Protein AF-A0A2N2IHS1-F1 (afdb_monomer_lite)

Radius of gyration: 25.33 Å; chains: 1; bounding box: 50×20×89 Å

Structure (mmCIF, N/CA/C/O backbone):
data_AF-A0A2N2IHS1-F1
#
_entry.id   AF-A0A2N2IHS1-F1
#
loop_
_atom_site.group_PDB
_atom_site.id
_atom_site.type_symbol
_atom_site.label_atom_id
_atom_site.label_alt_id
_atom_site.label_comp_id
_atom_site.label_asym_id
_atom_site.label_entity_id
_atom_site.label_seq_id
_atom_site.pdbx_PDB_ins_code
_atom_site.Cartn_x
_atom_site.Cartn_y
_atom_site.Cartn_z
_atom_site.occupancy
_atom_site.B_iso_or_equiv
_atom_site.auth_seq_id
_atom_site.auth_comp_id
_atom_site.auth_asym_id
_atom_site.auth_atom_id
_atom_site.pdbx_PDB_model_num
ATOM 1 N N . MET A 1 1 ? -28.895 -3.761 59.316 1.00 50.84 1 MET A N 1
ATOM 2 C CA . MET A 1 1 ? -30.163 -4.427 58.953 1.00 50.84 1 MET A CA 1
ATOM 3 C C . MET A 1 1 ? -30.991 -3.393 58.191 1.00 50.84 1 MET A C 1
ATOM 5 O O . MET A 1 1 ? -31.594 -2.559 58.836 1.00 50.84 1 MET A O 1
ATOM 9 N N . PHE A 1 2 ? -30.952 -3.223 56.873 1.00 39.16 2 PHE A N 1
ATOM 10 C CA . PHE A 1 2 ? -30.479 -4.017 55.739 1.00 39.16 2 PHE A CA 1
ATOM 11 C C . PHE A 1 2 ? -29.741 -3.090 54.758 1.00 39.16 2 PHE A C 1
ATOM 13 O O . PHE A 1 2 ? -30.212 -1.989 54.488 1.00 39.16 2 PHE A O 1
ATOM 20 N N . ALA A 1 3 ? -28.609 -3.543 54.221 1.00 45.25 3 ALA A N 1
ATOM 21 C CA . ALA A 1 3 ? -28.060 -3.000 52.984 1.00 45.25 3 ALA A CA 1
ATOM 22 C C . ALA A 1 3 ? -28.837 -3.653 51.836 1.00 45.25 3 ALA A C 1
ATOM 24 O O . ALA A 1 3 ? -28.841 -4.880 51.720 1.00 45.25 3 ALA A O 1
ATOM 25 N N . VAL A 1 4 ? -29.551 -2.858 51.041 1.00 54.88 4 VAL A N 1
ATOM 26 C CA . VAL A 1 4 ? -30.237 -3.360 49.848 1.00 54.88 4 VAL A CA 1
ATOM 27 C C . VAL A 1 4 ? -29.218 -3.385 48.716 1.00 54.88 4 VAL A C 1
ATOM 29 O O . VAL A 1 4 ? -28.849 -2.356 48.159 1.00 54.88 4 VAL A O 1
ATOM 32 N N . PHE A 1 5 ? -28.737 -4.591 48.434 1.00 56.34 5 PHE A N 1
ATOM 33 C CA . PHE A 1 5 ? -27.964 -4.937 47.254 1.00 56.34 5 PHE A CA 1
ATOM 34 C C . PHE A 1 5 ? -28.874 -4.880 46.026 1.00 56.34 5 PHE A C 1
ATOM 36 O O . PHE A 1 5 ? -29.691 -5.773 45.840 1.00 56.34 5 PHE A O 1
ATOM 43 N N . PHE A 1 6 ? -28.711 -3.868 45.179 1.00 45.78 6 PHE A N 1
ATOM 44 C CA . PHE A 1 6 ? -29.025 -3.978 43.755 1.00 45.78 6 PHE A CA 1
ATOM 45 C C . PHE A 1 6 ? -27.948 -3.226 42.978 1.00 45.78 6 PHE A C 1
ATOM 47 O O . PHE A 1 6 ? -28.063 -2.044 42.670 1.00 45.78 6 PHE A O 1
ATOM 54 N N . THR A 1 7 ? -26.852 -3.928 42.703 1.00 46.22 7 THR A N 1
ATOM 55 C CA . THR A 1 7 ? -25.851 -3.529 41.718 1.00 46.22 7 THR A CA 1
ATOM 56 C C . THR A 1 7 ? -26.455 -3.723 40.326 1.00 46.22 7 THR A C 1
ATOM 58 O O . THR A 1 7 ? -26.261 -4.762 39.702 1.00 46.22 7 THR A O 1
ATOM 61 N N . PHE A 1 8 ? -27.229 -2.751 39.844 1.00 45.94 8 PHE A N 1
ATOM 62 C CA . PHE A 1 8 ? -27.366 -2.574 38.400 1.00 45.94 8 PHE A CA 1
ATOM 63 C C . PHE A 1 8 ? -26.041 -1.985 37.919 1.00 45.94 8 PHE A C 1
ATOM 65 O O . PHE A 1 8 ? -25.644 -0.904 38.354 1.00 45.94 8 PHE A O 1
ATOM 72 N N . GLN A 1 9 ? -25.310 -2.747 37.108 1.00 55.78 9 GLN A N 1
ATOM 73 C CA . GLN A 1 9 ? -24.061 -2.305 36.508 1.00 55.78 9 GLN A CA 1
ATOM 74 C C . GLN A 1 9 ? -24.250 -0.957 35.804 1.00 55.78 9 GLN A C 1
ATOM 76 O O . GLN A 1 9 ? -25.067 -0.833 34.897 1.00 55.78 9 GLN A O 1
ATOM 81 N N . GLY A 1 10 ? -23.431 0.008 36.224 1.00 49.59 10 GLY A N 1
ATOM 82 C CA . GLY A 1 10 ? -22.972 1.102 35.380 1.00 49.59 10 GLY A CA 1
ATOM 83 C C . GLY A 1 10 ? -23.961 2.233 35.172 1.00 49.59 10 GLY A C 1
ATOM 84 O O . GLY A 1 10 ? -24.436 2.396 34.062 1.00 49.59 10 GLY A O 1
ATOM 85 N N . CYS A 1 11 ? -24.189 3.047 36.207 1.00 54.50 11 CYS A N 1
ATOM 86 C CA . CYS A 1 11 ? -24.513 4.462 36.024 1.00 54.50 11 CYS A CA 1
ATOM 87 C C . CYS A 1 11 ? -24.124 5.280 37.284 1.00 54.50 11 CYS A C 1
ATOM 89 O O . CYS A 1 11 ? -24.981 5.597 38.111 1.00 54.50 11 CYS A O 1
ATOM 91 N N . ASN A 1 12 ? -22.827 5.561 37.492 1.00 57.47 12 ASN A N 1
ATOM 92 C CA . ASN A 1 12 ? -22.322 6.314 38.655 1.00 57.47 12 ASN A CA 1
ATOM 93 C C . ASN A 1 12 ? -22.260 7.825 38.366 1.00 57.47 12 ASN A C 1
ATOM 95 O O . ASN A 1 12 ? -21.443 8.300 37.587 1.00 57.47 12 ASN A O 1
ATOM 99 N N . TRP A 1 13 ? -23.110 8.592 39.039 1.00 54.97 13 TRP A N 1
ATOM 100 C CA . TRP A 1 13 ? -23.380 10.011 38.791 1.00 54.97 13 TRP A CA 1
ATOM 101 C C . TRP A 1 13 ? -22.384 10.999 39.427 1.00 54.97 13 TRP A C 1
ATOM 103 O O . TRP A 1 13 ? -22.840 11.996 39.981 1.00 54.97 13 TRP A O 1
ATOM 113 N N . LEU A 1 14 ? -21.057 10.780 39.396 1.00 52.84 14 LEU A N 1
ATOM 114 C CA . LEU A 1 14 ? -20.143 11.735 40.064 1.00 52.84 14 LEU A CA 1
ATOM 115 C C . LEU A 1 14 ? -18.783 12.075 39.443 1.00 52.84 14 LEU A C 1
ATOM 117 O O . LEU A 1 14 ? -18.135 12.955 39.994 1.00 52.84 14 LEU A O 1
ATOM 121 N N . LEU A 1 15 ? -18.358 11.528 38.309 1.00 51.81 15 LEU A N 1
ATOM 122 C CA . LEU A 1 15 ? -17.217 12.054 37.538 1.00 51.81 15 LEU A CA 1
ATOM 123 C C . LEU A 1 15 ? -17.519 11.817 36.051 1.00 51.81 15 LEU A C 1
ATOM 125 O O . LEU A 1 15 ? -18.266 10.892 35.749 1.00 51.81 15 LEU A O 1
ATOM 129 N N . GLY A 1 16 ? -17.052 12.698 35.164 1.00 50.50 16 GLY A N 1
ATOM 130 C CA . GLY A 1 16 ? -17.379 12.709 33.732 1.00 50.50 16 GLY A CA 1
ATOM 131 C C . GLY A 1 16 ? -17.398 11.319 33.095 1.00 50.50 16 GLY A C 1
ATOM 132 O O . GLY A 1 16 ? -16.499 10.516 33.310 1.00 50.50 16 GLY A O 1
ATOM 133 N N . TRP A 1 17 ? -18.468 11.043 32.359 1.00 49.28 17 TRP A N 1
ATOM 134 C CA . TRP A 1 17 ? -18.683 9.780 31.674 1.00 49.28 17 TRP A CA 1
ATOM 135 C C . TRP A 1 17 ? -18.038 9.945 30.317 1.00 49.28 17 TRP A C 1
ATOM 137 O O . TRP A 1 17 ? -18.643 10.492 29.395 1.00 49.28 17 TRP A O 1
ATOM 147 N N . GLU A 1 18 ? -16.768 9.588 30.251 1.00 53.75 18 GLU A N 1
ATOM 148 C CA . GLU A 1 18 ? -16.105 9.385 28.978 1.00 53.75 18 GLU A CA 1
ATOM 149 C C . GLU A 1 18 ? -16.744 8.130 28.376 1.00 53.75 18 GLU A C 1
ATOM 151 O O . GLU A 1 18 ? -17.024 7.153 29.063 1.00 53.75 18 GLU A O 1
ATOM 156 N N . ASP A 1 19 ? -17.140 8.212 27.119 1.00 56.88 19 ASP A N 1
ATOM 157 C CA . ASP A 1 19 ? -17.860 7.162 26.416 1.00 56.88 19 ASP A CA 1
ATOM 158 C C . ASP A 1 19 ? -16.887 6.028 26.054 1.00 56.88 19 ASP A C 1
ATOM 160 O O . ASP A 1 19 ? -16.446 5.914 24.921 1.00 56.88 19 ASP A O 1
ATOM 164 N N . GLU A 1 20 ? -16.507 5.179 27.012 1.00 58.78 20 GLU A N 1
ATOM 165 C CA . GLU A 1 20 ? -15.686 3.985 26.734 1.00 58.78 20 GLU A CA 1
ATOM 166 C C . GLU A 1 20 ? -16.525 2.813 26.199 1.00 58.78 20 GLU A C 1
ATOM 168 O O . GLU A 1 20 ? -16.243 1.643 26.483 1.00 58.78 20 GLU A O 1
ATOM 173 N N . ARG A 1 21 ? -17.585 3.092 25.430 1.00 66.38 21 ARG A N 1
ATOM 174 C CA . ARG A 1 21 ? -18.194 2.032 24.627 1.00 66.38 21 ARG A CA 1
ATOM 175 C C . ARG A 1 21 ? -17.214 1.712 23.501 1.00 66.38 21 ARG A C 1
ATOM 177 O O . ARG A 1 21 ? -16.836 2.629 22.782 1.00 66.38 21 ARG A O 1
ATOM 184 N N . PRO A 1 22 ? -16.791 0.447 23.337 1.00 68.94 22 PRO A N 1
ATOM 185 C CA . PRO A 1 22 ? -16.060 0.070 22.138 1.00 68.94 22 PRO A CA 1
ATOM 186 C C . PRO A 1 22 ? -16.913 0.451 20.925 1.00 68.94 22 PRO A C 1
ATOM 188 O O . PRO A 1 22 ? -18.092 0.078 20.899 1.00 68.94 22 PRO A O 1
ATOM 191 N N . GLY A 1 23 ? -16.331 1.198 19.983 1.00 78.06 23 GLY A N 1
ATOM 192 C CA . GLY A 1 23 ? -16.954 1.486 18.692 1.00 78.06 23 GLY A CA 1
ATOM 193 C C . GLY A 1 23 ? -17.493 0.215 18.033 1.00 78.06 23 GLY A C 1
ATOM 194 O O . GLY A 1 23 ? -16.978 -0.891 18.258 1.00 78.06 23 GLY A O 1
ATOM 195 N N . VAL A 1 24 ? -18.603 0.351 17.313 1.00 87.25 24 VAL A N 1
ATOM 196 C CA . VAL A 1 24 ? -19.286 -0.778 16.682 1.00 87.25 24 VAL A CA 1
ATOM 197 C C . VAL A 1 24 ? -18.894 -0.866 15.220 1.00 87.25 24 VAL A C 1
ATOM 199 O O . VAL A 1 24 ? -19.587 -0.306 14.383 1.00 87.25 24 VAL A O 1
ATOM 202 N N . CYS A 1 25 ? -17.919 -1.705 14.897 1.00 88.75 25 CYS A N 1
ATOM 203 C CA . CYS A 1 25 ? -17.551 -1.922 13.505 1.00 88.75 25 CYS A CA 1
ATOM 204 C C . CYS A 1 25 ? -17.970 -3.316 12.988 1.00 88.75 25 CYS A C 1
ATOM 206 O O . CYS A 1 25 ? -17.958 -4.306 13.735 1.00 88.75 25 CYS A O 1
ATOM 208 N N . PRO A 1 26 ? -18.361 -3.425 11.701 1.00 90.50 26 PRO A N 1
ATOM 209 C CA . PRO A 1 26 ? -18.495 -2.332 10.731 1.00 90.50 26 PRO A CA 1
ATOM 210 C C . PRO A 1 26 ? -19.881 -1.654 10.797 1.00 90.50 26 PRO A C 1
ATOM 212 O O . PRO A 1 26 ? -20.910 -2.323 10.645 1.00 90.50 26 PRO A O 1
ATOM 215 N N . ASN A 1 27 ? -19.928 -0.331 10.961 1.00 90.38 27 ASN A N 1
ATOM 216 C CA . ASN A 1 27 ? -21.137 0.500 10.894 1.00 90.38 27 ASN A CA 1
ATOM 217 C C . ASN A 1 27 ? -21.025 1.702 9.929 1.00 90.38 27 ASN A C 1
ATOM 219 O O . ASN A 1 27 ? -22.028 2.378 9.679 1.00 90.38 27 ASN A O 1
ATOM 223 N N . GLY A 1 28 ? -19.851 1.931 9.338 1.00 89.50 28 GLY A N 1
ATOM 224 C CA . GLY A 1 28 ? -19.555 3.014 8.401 1.00 89.50 28 GLY A CA 1
ATOM 225 C C . GLY A 1 28 ? -19.163 4.348 9.043 1.00 89.50 28 GLY A C 1
ATOM 226 O O . GLY A 1 28 ? -19.127 5.355 8.333 1.00 89.50 28 GLY A O 1
ATOM 227 N N . VAL A 1 29 ? -18.904 4.389 10.349 1.00 89.69 29 VAL A N 1
ATOM 228 C CA . VAL A 1 29 ? -18.487 5.577 11.103 1.00 89.69 29 VAL A CA 1
ATOM 229 C C . VAL A 1 29 ? -17.312 5.197 11.989 1.00 89.69 29 VAL A C 1
ATOM 231 O O . VAL A 1 29 ? -17.453 4.326 12.831 1.00 89.69 29 VAL A O 1
ATOM 234 N N . LEU A 1 30 ? -16.182 5.894 11.854 1.00 90.62 30 LEU A N 1
ATOM 235 C CA . LEU A 1 30 ? -15.044 5.657 12.732 1.00 90.62 30 LEU A CA 1
ATOM 236 C C . LEU A 1 30 ? -15.309 6.199 14.143 1.00 90.62 30 LEU A C 1
ATOM 238 O O . LEU A 1 30 ? -15.353 7.415 14.365 1.00 90.62 30 LEU A O 1
ATOM 242 N N . GLU A 1 31 ? -15.447 5.294 15.105 1.00 90.44 31 GLU A N 1
ATOM 243 C CA . GLU A 1 31 ? -15.716 5.603 16.509 1.00 90.44 31 GLU A CA 1
ATOM 244 C C . GLU A 1 31 ? -14.456 5.482 17.396 1.00 90.44 31 GLU A C 1
ATOM 246 O O . GLU A 1 31 ? -13.464 4.835 17.036 1.00 90.44 31 GLU A O 1
ATOM 251 N N . PRO A 1 32 ? -14.443 6.100 18.595 1.00 86.19 32 PRO A N 1
ATOM 252 C CA . PRO A 1 32 ? -13.359 5.911 19.553 1.00 86.19 32 PRO A CA 1
ATOM 253 C C . PRO A 1 32 ? -13.119 4.426 19.871 1.00 86.19 32 PRO A C 1
ATOM 255 O O . PRO A 1 32 ? -14.018 3.697 20.284 1.00 86.19 32 PRO A O 1
ATOM 258 N N . GLY A 1 33 ? -11.872 3.982 19.708 1.00 84.94 33 GLY A N 1
ATOM 259 C CA . GLY A 1 33 ? -11.472 2.588 19.925 1.00 84.94 33 GLY A CA 1
ATOM 260 C C . GLY A 1 33 ? -11.407 1.739 18.653 1.00 84.94 33 GLY A C 1
ATOM 261 O O . GLY A 1 33 ? -10.859 0.639 18.705 1.00 84.94 33 GLY A O 1
ATOM 262 N N . GLU A 1 34 ? -11.875 2.248 17.516 1.00 91.12 34 GLU A N 1
ATOM 263 C CA . GLU A 1 34 ? -11.712 1.601 16.214 1.00 91.12 34 GLU A CA 1
ATOM 264 C C . GLU A 1 34 ? -10.427 2.042 15.513 1.00 91.12 34 GLU A C 1
ATOM 266 O O . GLU A 1 34 ? -9.913 3.145 15.711 1.00 91.12 34 GLU A O 1
ATOM 271 N N . THR A 1 35 ? -9.882 1.151 14.682 1.00 91.50 35 THR A N 1
ATOM 272 C CA . THR A 1 35 ? -8.700 1.456 13.858 1.00 91.50 35 THR A CA 1
ATOM 273 C C . THR A 1 35 ? -9.108 1.994 12.486 1.00 91.50 35 THR A C 1
ATOM 275 O O . THR A 1 35 ? -8.417 2.850 11.936 1.00 91.50 35 THR A O 1
ATOM 278 N N . CYS A 1 36 ? -10.209 1.475 11.946 1.00 94.50 36 CYS A N 1
ATOM 279 C CA . CYS A 1 36 ? -10.871 1.871 10.711 1.00 94.50 36 CYS A CA 1
ATOM 280 C C . CYS A 1 36 ? -12.324 1.359 10.754 1.00 94.50 36 CYS A C 1
ATOM 282 O O . CYS A 1 36 ? -12.603 0.405 11.485 1.00 94.50 36 CYS A O 1
ATOM 284 N N . ASP A 1 37 ? -13.212 1.928 9.938 1.00 93.88 37 ASP A N 1
ATOM 285 C CA . ASP A 1 37 ? -14.545 1.381 9.668 1.00 93.88 37 ASP A CA 1
ATOM 286 C C . ASP A 1 37 ? -14.938 1.600 8.198 1.00 93.88 37 ASP A C 1
ATOM 288 O O . ASP A 1 37 ? -15.107 2.725 7.720 1.00 93.88 37 ASP A O 1
ATOM 292 N N . GLY A 1 38 ? -15.086 0.499 7.455 1.00 90.75 38 GLY A N 1
ATOM 293 C CA . GLY A 1 38 ? -15.505 0.532 6.058 1.00 90.75 38 GLY A CA 1
ATOM 294 C C . GLY A 1 38 ? -14.527 1.322 5.184 1.00 90.75 38 GLY A C 1
ATOM 295 O O . GLY A 1 38 ? -13.419 0.865 4.911 1.00 90.75 38 GLY A O 1
ATOM 296 N N . THR A 1 39 ? -14.951 2.496 4.709 1.00 90.19 39 THR A N 1
ATOM 297 C CA . THR A 1 39 ? -14.101 3.415 3.928 1.00 90.19 39 THR A CA 1
ATOM 298 C C . THR A 1 39 ? -13.426 4.488 4.778 1.00 90.19 39 THR A C 1
ATOM 300 O O . THR A 1 39 ? -12.580 5.218 4.266 1.00 90.19 39 THR A O 1
ATOM 303 N N . ASP A 1 40 ? -13.812 4.630 6.046 1.00 93.00 40 ASP A N 1
ATOM 304 C CA . ASP A 1 40 ? -13.154 5.540 6.973 1.00 93.00 40 ASP A CA 1
ATOM 305 C C . ASP A 1 40 ? -11.921 4.854 7.572 1.00 93.00 40 ASP A C 1
ATOM 307 O O . ASP A 1 40 ? -12.000 4.033 8.483 1.00 93.00 40 ASP A O 1
ATOM 311 N N . LEU A 1 41 ? -10.753 5.170 7.017 1.00 93.94 41 LEU A N 1
ATOM 312 C CA . LEU A 1 41 ? -9.466 4.613 7.446 1.00 93.94 41 LEU A CA 1
ATOM 313 C C . LEU A 1 41 ? -8.809 5.445 8.560 1.00 93.94 41 LEU A C 1
ATOM 315 O O . LEU A 1 41 ? -7.626 5.265 8.854 1.00 93.94 41 LEU A O 1
ATOM 319 N N . GLY A 1 42 ? -9.526 6.421 9.130 1.00 91.69 42 GLY A N 1
ATOM 320 C CA . GLY A 1 42 ? -8.964 7.357 10.105 1.00 91.69 42 GLY A CA 1
ATOM 321 C C . GLY A 1 42 ? -7.881 8.255 9.517 1.00 91.69 42 GLY A C 1
ATOM 322 O O . GLY A 1 42 ? -6.953 8.652 10.219 1.00 91.69 42 GLY A O 1
ATOM 323 N N . GLY A 1 43 ? -7.973 8.530 8.213 1.00 91.00 43 GLY A N 1
ATOM 324 C CA . GLY A 1 43 ? -6.993 9.314 7.464 1.00 91.00 43 GLY A CA 1
ATOM 325 C C . GLY A 1 43 ? -5.667 8.601 7.199 1.00 91.00 43 GLY A C 1
ATOM 326 O O . GLY A 1 43 ? -4.764 9.244 6.678 1.00 91.00 43 GLY A O 1
ATOM 327 N N . ARG A 1 44 ? -5.547 7.312 7.542 1.00 94.19 44 ARG A N 1
ATOM 328 C CA . ARG A 1 44 ? -4.345 6.524 7.265 1.00 94.19 44 ARG A CA 1
ATOM 329 C C . ARG A 1 44 ? -4.297 6.090 5.812 1.00 94.19 44 ARG A C 1
ATOM 331 O O . ARG A 1 44 ? -5.328 5.756 5.225 1.00 94.19 44 ARG A O 1
ATOM 338 N N . THR A 1 45 ? -3.092 6.018 5.276 1.00 92.88 45 THR A N 1
ATOM 339 C CA . THR A 1 45 ? -2.821 5.472 3.947 1.00 92.88 45 THR A CA 1
ATOM 340 C C . THR A 1 45 ? -1.754 4.377 4.007 1.00 92.88 45 THR A C 1
ATOM 342 O O . THR A 1 45 ? -1.186 4.095 5.064 1.00 92.88 45 THR A O 1
ATOM 345 N N . CYS A 1 46 ? -1.498 3.713 2.879 1.00 93.69 46 CYS A N 1
ATOM 346 C CA . CYS A 1 46 ? -0.406 2.744 2.779 1.00 93.69 46 CYS A CA 1
ATOM 347 C C . CYS A 1 46 ? 0.946 3.414 3.095 1.00 93.69 46 CYS A C 1
ATOM 349 O O . CYS A 1 46 ? 1.779 2.843 3.799 1.00 93.69 46 CYS A O 1
ATOM 351 N N . GLU A 1 47 ? 1.127 4.664 2.668 1.00 90.12 47 GLU A N 1
ATOM 352 C CA . GLU A 1 47 ? 2.327 5.464 2.915 1.00 90.12 47 GLU A CA 1
ATOM 353 C C . GLU A 1 47 ? 2.575 5.713 4.411 1.00 90.12 47 GLU A C 1
ATOM 355 O O . GLU A 1 47 ? 3.716 5.629 4.870 1.00 90.12 47 GLU A O 1
ATOM 360 N N . ASP A 1 48 ? 1.519 5.911 5.209 1.00 92.44 48 ASP A N 1
ATOM 361 C CA . ASP A 1 48 ? 1.639 6.023 6.673 1.00 92.44 48 ASP A CA 1
ATOM 362 C C . ASP A 1 48 ? 2.122 4.722 7.336 1.00 92.44 48 ASP A C 1
ATOM 364 O O . ASP A 1 48 ? 2.661 4.735 8.446 1.00 92.44 48 ASP A O 1
ATOM 368 N N . LEU A 1 49 ? 1.935 3.586 6.662 1.00 91.06 49 LEU A N 1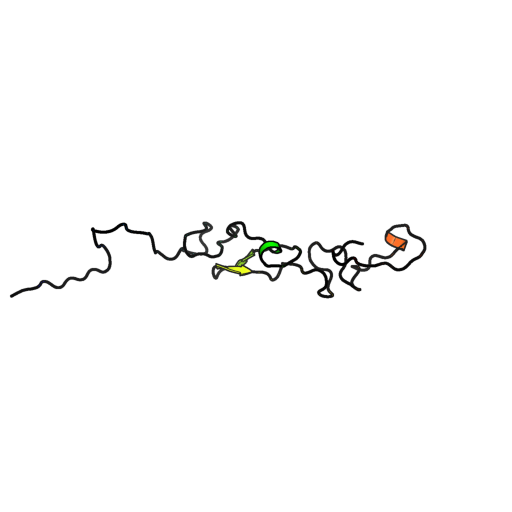
ATOM 369 C CA . LEU A 1 49 ? 2.332 2.253 7.113 1.00 91.06 49 LEU A CA 1
ATOM 370 C C . LEU A 1 49 ? 3.676 1.801 6.523 1.00 91.06 49 LEU A C 1
ATOM 372 O O . LEU A 1 49 ? 4.020 0.627 6.630 1.00 91.06 49 LEU A O 1
ATOM 376 N N . SER A 1 50 ? 4.472 2.733 5.985 1.00 88.88 50 SER A N 1
ATOM 377 C CA . SER A 1 50 ? 5.788 2.481 5.367 1.00 88.88 50 SER A CA 1
ATOM 378 C C . SER A 1 50 ? 5.752 1.724 4.035 1.00 88.88 50 SER A C 1
ATOM 380 O O . SER A 1 50 ? 6.762 1.146 3.638 1.00 88.88 50 SER A O 1
ATOM 382 N N . TYR A 1 51 ? 4.618 1.744 3.338 1.00 89.62 51 TYR A N 1
ATOM 383 C CA . TYR A 1 51 ? 4.532 1.324 1.939 1.00 89.62 51 TYR A CA 1
ATOM 384 C C . TYR A 1 51 ? 4.785 2.521 1.015 1.00 89.62 51 TYR A C 1
ATOM 386 O O . TYR A 1 51 ? 4.758 3.672 1.452 1.00 89.62 51 TYR A O 1
ATOM 394 N N . THR A 1 52 ? 5.044 2.277 -0.265 1.00 87.12 52 THR A N 1
ATOM 395 C CA . THR A 1 52 ? 5.261 3.351 -1.252 1.00 87.12 52 THR A CA 1
ATOM 396 C C . THR A 1 52 ? 3.985 3.771 -1.966 1.00 87.12 52 THR A C 1
ATOM 398 O O . THR A 1 52 ? 3.946 4.861 -2.532 1.00 87.12 52 THR A O 1
ATOM 401 N N . GLY A 1 53 ? 2.938 2.947 -1.920 1.00 86.69 53 GLY A N 1
ATOM 402 C CA . GLY A 1 53 ? 1.639 3.283 -2.487 1.00 86.69 53 GLY A CA 1
ATOM 403 C C . GLY A 1 53 ? 0.607 2.173 -2.312 1.00 86.69 53 GLY A C 1
ATOM 404 O O . GLY A 1 53 ? 0.698 1.347 -1.404 1.00 86.69 53 GLY A O 1
ATOM 405 N N . GLY A 1 54 ? -0.394 2.171 -3.191 1.00 87.81 54 GLY A N 1
ATOM 406 C CA . GLY A 1 54 ? -1.475 1.187 -3.207 1.00 87.81 54 GLY A CA 1
ATOM 407 C C . GLY A 1 54 ? -2.766 1.676 -2.550 1.00 87.81 54 GLY A C 1
ATOM 408 O O . GLY A 1 54 ? -2.986 2.875 -2.381 1.00 87.81 54 GLY A O 1
ATOM 409 N N . THR A 1 55 ? -3.665 0.741 -2.244 1.00 90.31 55 THR A N 1
ATOM 410 C CA . THR A 1 55 ? -4.981 1.039 -1.659 1.00 90.31 55 THR A CA 1
ATOM 411 C C . THR A 1 55 ? -5.114 0.382 -0.294 1.00 90.31 55 THR A C 1
ATOM 413 O O . THR A 1 55 ? -5.241 -0.832 -0.187 1.00 90.31 55 THR A O 1
ATOM 416 N N . LEU A 1 56 ? -5.147 1.191 0.763 1.00 93.56 56 LEU A N 1
ATOM 417 C CA . LEU A 1 56 ? -5.446 0.706 2.107 1.00 93.56 56 LEU A CA 1
ATOM 418 C C . LEU A 1 56 ? -6.955 0.460 2.224 1.00 93.56 56 LEU A C 1
ATOM 420 O O . LEU A 1 56 ? -7.755 1.286 1.782 1.00 93.56 56 LEU A O 1
ATOM 424 N N . THR A 1 57 ? -7.364 -0.658 2.821 1.00 94.00 57 THR A N 1
ATOM 425 C CA . THR A 1 57 ? -8.787 -0.934 3.081 1.00 94.00 57 THR A CA 1
ATOM 426 C C . THR A 1 57 ? -9.019 -1.331 4.535 1.00 94.00 57 THR A C 1
ATOM 428 O O . THR A 1 57 ? -8.072 -1.603 5.272 1.00 94.00 57 THR A O 1
ATOM 431 N N . CYS A 1 58 ? -10.278 -1.317 4.976 1.00 95.38 58 CYS A N 1
ATOM 432 C CA . CYS A 1 58 ? -10.654 -1.790 6.302 1.00 95.38 58 CYS A CA 1
ATOM 433 C C . CYS A 1 58 ? -11.314 -3.163 6.213 1.00 95.38 58 CYS A C 1
ATOM 435 O O . CYS A 1 58 ? -12.282 -3.356 5.471 1.00 95.38 58 CYS A O 1
ATOM 437 N N . ARG A 1 59 ? -10.814 -4.119 6.993 1.00 93.56 59 ARG A N 1
ATOM 438 C CA . ARG A 1 59 ? -11.415 -5.448 7.113 1.00 93.56 59 ARG A CA 1
ATOM 439 C C . ARG A 1 59 ? -12.680 -5.405 7.963 1.00 93.56 59 ARG A C 1
ATOM 441 O O . ARG A 1 59 ? -12.914 -4.490 8.745 1.00 93.56 59 ARG A O 1
ATOM 448 N N . THR A 1 60 ? -13.477 -6.467 7.875 1.00 90.44 60 THR A N 1
ATOM 449 C CA . THR A 1 60 ? -14.688 -6.633 8.698 1.00 90.44 60 THR A CA 1
ATOM 450 C C . THR A 1 60 ? -14.402 -6.810 10.191 1.00 90.44 60 THR A C 1
ATOM 452 O O . THR A 1 60 ? -15.332 -6.764 10.986 1.00 90.44 60 THR A O 1
ATOM 455 N N . ASP A 1 61 ? -13.149 -7.075 10.570 1.00 89.81 61 ASP A N 1
ATOM 456 C CA . ASP A 1 61 ? -12.678 -7.122 11.959 1.00 89.81 61 ASP A CA 1
ATOM 457 C C . ASP A 1 61 ? -12.041 -5.796 12.412 1.00 89.81 61 ASP A C 1
ATOM 459 O O . ASP A 1 61 ? -11.385 -5.755 13.454 1.00 89.81 61 ASP A O 1
ATOM 463 N N . CYS A 1 62 ? -12.252 -4.714 11.650 1.00 91.88 62 CYS A N 1
ATOM 464 C CA . CYS A 1 62 ? -11.829 -3.352 11.992 1.00 91.88 62 CYS A CA 1
ATOM 465 C C . CYS A 1 62 ? -10.308 -3.200 12.059 1.00 91.88 62 CYS A C 1
ATOM 467 O O . CYS A 1 62 ? -9.788 -2.306 12.731 1.00 91.88 62 CYS A O 1
ATOM 469 N N . THR A 1 63 ? -9.589 -4.097 11.382 1.00 93.44 63 THR A N 1
ATOM 470 C CA . THR A 1 63 ? -8.151 -4.004 11.163 1.00 93.44 63 THR A CA 1
ATOM 471 C C . THR A 1 63 ? -7.864 -3.442 9.776 1.00 93.44 63 THR A C 1
ATOM 473 O O . THR A 1 63 ? -8.638 -3.621 8.833 1.00 93.44 63 THR A O 1
ATOM 476 N N . LEU A 1 64 ? -6.740 -2.738 9.655 1.00 95.06 64 LEU A N 1
ATOM 477 C CA . LEU A 1 64 ? -6.273 -2.241 8.367 1.00 95.06 64 LEU A CA 1
ATOM 478 C C . LEU A 1 64 ? -5.782 -3.410 7.511 1.00 95.06 64 LEU A C 1
ATOM 480 O O . LEU A 1 64 ? -4.986 -4.229 7.972 1.00 95.06 64 LEU A O 1
ATOM 484 N N . ASP A 1 65 ? -6.240 -3.463 6.265 1.00 94.38 65 ASP A N 1
ATOM 485 C CA . ASP A 1 65 ? -5.786 -4.419 5.267 1.00 94.38 65 ASP A CA 1
ATOM 486 C C . ASP A 1 65 ? -4.742 -3.790 4.352 1.00 94.38 65 ASP A C 1
ATOM 488 O O . ASP A 1 65 ? -5.062 -2.932 3.527 1.00 94.38 65 ASP A O 1
ATOM 492 N N . THR A 1 66 ? -3.500 -4.247 4.477 1.00 92.88 66 THR A N 1
ATOM 493 C CA . THR A 1 66 ? -2.386 -3.791 3.643 1.00 92.88 66 THR A CA 1
ATOM 494 C C . THR A 1 66 ? -2.125 -4.697 2.444 1.00 92.88 66 THR A C 1
ATOM 496 O O . THR A 1 66 ? -1.122 -4.513 1.767 1.00 92.88 66 THR A O 1
ATOM 499 N N . ALA A 1 67 ? -2.999 -5.671 2.162 1.00 89.69 67 ALA A N 1
ATOM 500 C CA . ALA A 1 67 ? -2.796 -6.614 1.060 1.00 89.69 67 ALA A CA 1
ATOM 501 C C . ALA A 1 67 ? -2.738 -5.948 -0.326 1.00 89.69 67 ALA A C 1
ATOM 503 O O . ALA A 1 67 ? -2.117 -6.495 -1.225 1.00 89.69 67 ALA A O 1
ATOM 504 N N . GLU A 1 68 ? -3.367 -4.782 -0.485 1.00 89.19 68 GLU A N 1
ATOM 505 C CA . GLU A 1 68 ? -3.357 -3.997 -1.727 1.00 89.19 68 GLU A CA 1
ATOM 506 C C . GLU A 1 68 ? -2.427 -2.767 -1.627 1.00 89.19 68 GLU A C 1
ATOM 508 O O . GLU A 1 68 ? -2.476 -1.871 -2.476 1.00 89.19 68 GLU A O 1
ATOM 513 N N . CYS A 1 69 ? -1.608 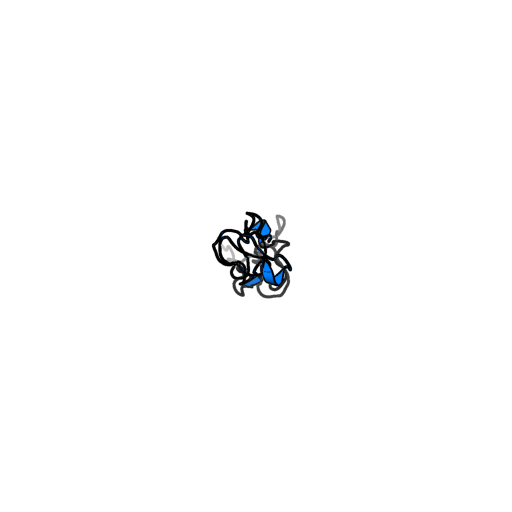-2.685 -0.571 1.00 91.75 69 CYS A N 1
ATOM 514 C CA . CYS A 1 69 ? -0.510 -1.727 -0.490 1.00 91.75 69 CYS A CA 1
ATOM 515 C C . CYS A 1 69 ? 0.682 -2.251 -1.292 1.00 91.75 69 CYS A C 1
ATOM 517 O O . CYS A 1 69 ? 0.968 -3.440 -1.242 1.00 91.75 69 CYS A O 1
ATOM 519 N N . THR A 1 70 ? 1.382 -1.360 -1.989 1.00 88.75 70 THR A N 1
ATOM 520 C CA . THR A 1 70 ? 2.531 -1.705 -2.837 1.00 88.75 70 THR A CA 1
ATOM 521 C C . THR A 1 70 ? 3.828 -1.253 -2.189 1.00 88.75 70 THR A C 1
ATOM 523 O O . THR A 1 70 ? 3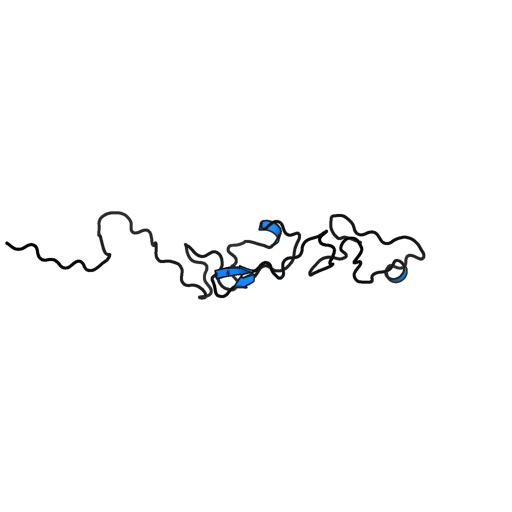.864 -0.213 -1.512 1.00 88.75 70 THR A O 1
ATOM 526 N N . LEU A 1 71 ? 4.894 -2.023 -2.383 1.00 89.88 71 LEU A N 1
ATOM 527 C CA . LEU A 1 71 ? 6.215 -1.699 -1.869 1.00 89.88 71 LEU A CA 1
ATOM 528 C C . LEU A 1 71 ? 7.265 -1.755 -2.975 1.00 89.88 71 LEU A C 1
ATOM 530 O O . LEU A 1 71 ? 7.659 -2.825 -3.412 1.00 89.88 71 LEU A O 1
ATOM 534 N N . CYS A 1 72 ? 7.834 -0.595 -3.277 1.00 89.69 72 CYS A N 1
ATOM 535 C CA . CYS A 1 72 ? 8.913 -0.478 -4.232 1.00 89.69 72 CYS A CA 1
ATOM 536 C C . CYS A 1 72 ? 10.189 -1.144 -3.707 1.00 89.69 72 CYS A C 1
ATOM 538 O O . CYS A 1 72 ? 10.674 -0.829 -2.612 1.00 89.69 72 CYS A O 1
ATOM 540 N N . GLY A 1 73 ? 10.774 -2.001 -4.533 1.00 88.25 73 GLY A N 1
ATOM 541 C CA . GLY A 1 73 ? 11.963 -2.786 -4.243 1.00 88.25 73 GLY A CA 1
ATOM 542 C C . GLY A 1 73 ? 11.667 -4.163 -3.649 1.00 88.25 73 GLY A C 1
ATOM 543 O O . GLY A 1 73 ? 12.576 -4.757 -3.058 1.00 88.25 73 GLY A O 1
ATOM 544 N N . ASP A 1 74 ? 10.440 -4.673 -3.761 1.00 89.25 74 ASP A N 1
ATOM 545 C CA . ASP A 1 74 ? 10.079 -6.022 -3.309 1.00 89.25 74 ASP A CA 1
ATOM 546 C C . ASP A 1 74 ? 10.253 -7.099 -4.404 1.00 89.25 74 ASP A C 1
ATOM 548 O O . ASP A 1 74 ? 10.192 -8.304 -4.131 1.00 89.25 74 ASP A O 1
ATOM 552 N N . GLY A 1 75 ? 10.588 -6.664 -5.621 1.00 89.75 75 GLY A N 1
ATOM 553 C CA . GLY A 1 75 ? 10.818 -7.490 -6.799 1.00 89.75 75 GLY A CA 1
ATOM 554 C C . GLY A 1 75 ? 9.564 -7.791 -7.619 1.00 89.75 75 GLY A C 1
ATOM 555 O O . GLY A 1 75 ? 9.656 -8.602 -8.546 1.00 89.75 75 GLY A O 1
ATOM 556 N N . VAL A 1 76 ? 8.417 -7.187 -7.301 1.00 90.19 76 VAL A N 1
ATOM 557 C CA . VAL A 1 76 ? 7.151 -7.358 -8.016 1.00 90.19 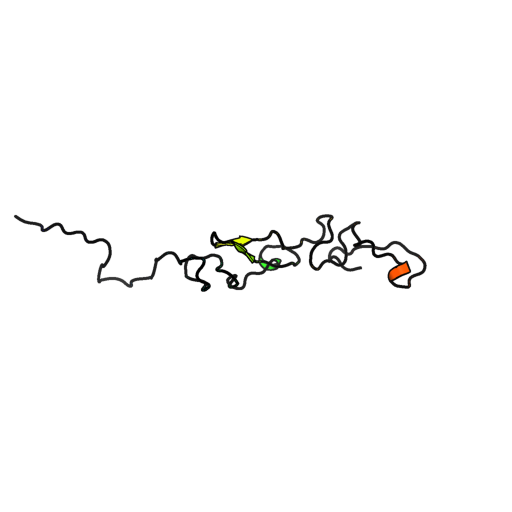76 VAL A CA 1
ATOM 558 C C . VAL A 1 76 ? 6.565 -5.989 -8.332 1.00 90.19 76 VAL A C 1
ATOM 560 O O . VAL A 1 76 ? 6.229 -5.227 -7.445 1.00 90.19 76 VAL A O 1
ATOM 563 N N . ALA A 1 77 ? 6.359 -5.675 -9.611 1.00 89.62 77 ALA A N 1
ATOM 564 C CA . ALA A 1 77 ? 5.734 -4.406 -9.965 1.00 89.62 77 ALA A CA 1
ATOM 565 C C . ALA A 1 77 ? 4.214 -4.489 -9.747 1.00 89.62 77 ALA A C 1
ATOM 567 O O . ALA A 1 77 ? 3.463 -4.918 -10.638 1.00 89.62 77 ALA A O 1
ATOM 568 N N . GLU A 1 78 ? 3.718 -4.020 -8.604 1.00 87.06 78 GLU A N 1
ATOM 569 C CA . GLU A 1 78 ? 2.317 -4.108 -8.175 1.00 87.06 78 GLU A CA 1
ATOM 570 C C . GLU A 1 78 ? 1.648 -2.730 -8.008 1.00 87.06 78 GLU A C 1
ATOM 572 O O . GLU A 1 78 ? 2.265 -1.676 -8.147 1.00 87.06 78 GLU A O 1
ATOM 577 N N . GLY A 1 79 ? 0.309 -2.717 -7.945 1.00 83.44 79 GLY A N 1
ATOM 578 C CA . GLY A 1 79 ? -0.530 -1.505 -7.971 1.00 83.44 79 GLY A CA 1
ATOM 579 C C . GLY A 1 79 ? -0.007 -0.363 -8.865 1.00 83.44 79 GLY A C 1
ATOM 580 O O . GLY A 1 79 ? 0.003 -0.488 -10.095 1.00 83.44 79 GLY A O 1
ATOM 581 N N . GLY A 1 80 ? 0.409 0.751 -8.250 1.00 80.50 80 GLY A N 1
ATOM 582 C CA . GLY A 1 80 ? 0.818 1.991 -8.925 1.00 80.50 80 GLY A CA 1
ATOM 583 C C . GLY A 1 80 ? 2.245 2.040 -9.489 1.00 80.50 80 GLY A C 1
ATOM 584 O O . GLY A 1 80 ? 2.592 3.040 -10.113 1.00 80.50 80 GLY A O 1
ATOM 585 N N . GLU A 1 81 ? 3.066 1.008 -9.305 1.00 88.62 81 GLU A N 1
ATOM 586 C CA . GLU A 1 81 ? 4.485 1.023 -9.695 1.00 88.62 81 GLU A CA 1
ATOM 587 C C . GLU A 1 81 ? 4.681 0.907 -11.211 1.00 88.62 81 GLU A C 1
ATOM 589 O O . GLU A 1 81 ? 4.020 0.113 -11.882 1.00 88.62 81 GLU A O 1
ATOM 594 N N . ALA A 1 82 ? 5.596 1.677 -11.803 1.00 88.19 82 ALA A N 1
ATOM 595 C CA . ALA A 1 82 ? 5.910 1.504 -13.226 1.00 88.19 82 ALA A CA 1
ATOM 596 C C . ALA A 1 82 ? 6.762 0.244 -13.464 1.00 88.19 82 ALA A C 1
ATOM 598 O O . ALA A 1 82 ? 6.665 -0.387 -14.520 1.00 88.19 82 ALA A O 1
ATOM 599 N N . CYS A 1 83 ? 7.583 -0.106 -12.477 1.00 91.50 83 CYS A N 1
ATOM 600 C CA . CYS A 1 83 ? 8.510 -1.227 -12.455 1.00 91.50 83 CYS A CA 1
ATOM 601 C C . CYS A 1 83 ? 8.906 -1.555 -11.007 1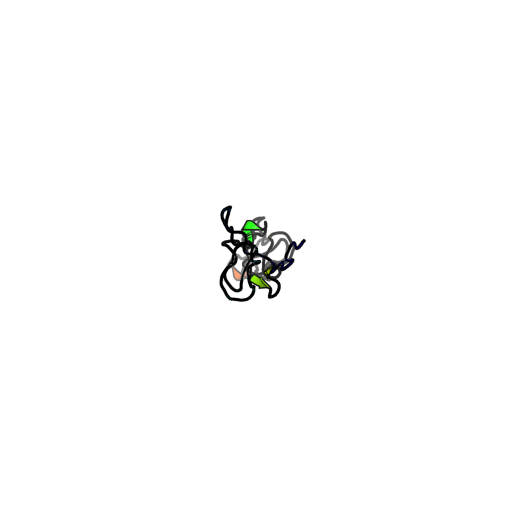.00 91.50 83 CYS A C 1
ATOM 603 O O . CYS A 1 83 ? 8.692 -0.722 -10.136 1.00 91.50 83 CYS A O 1
ATOM 605 N N . ASP A 1 84 ? 9.552 -2.700 -10.784 1.00 91.50 84 ASP A N 1
ATOM 606 C CA . ASP A 1 84 ? 10.236 -3.047 -9.537 1.00 91.50 84 ASP A CA 1
ATOM 607 C C . ASP A 1 84 ? 11.492 -3.886 -9.828 1.00 91.50 84 ASP A C 1
ATOM 609 O O . ASP A 1 84 ? 11.404 -5.031 -10.275 1.00 91.50 84 ASP A O 1
ATOM 613 N N . ILE A 1 85 ? 12.677 -3.308 -9.601 1.00 89.06 85 ILE A N 1
ATOM 614 C CA . ILE A 1 85 ? 13.992 -3.926 -9.849 1.00 89.06 85 ILE A CA 1
ATOM 615 C C . ILE A 1 85 ? 14.108 -4.477 -11.289 1.00 89.06 85 ILE A C 1
ATOM 617 O O . ILE A 1 85 ? 14.497 -3.743 -12.200 1.00 89.06 85 ILE A O 1
ATOM 621 N N . GLU A 1 86 ? 13.807 -5.764 -11.500 1.00 89.50 86 GLU A N 1
ATOM 622 C CA . GLU A 1 86 ? 13.845 -6.442 -12.804 1.00 89.50 86 GLU A CA 1
ATOM 623 C C . GLU A 1 86 ? 12.452 -6.606 -13.434 1.00 89.50 86 GLU A C 1
ATOM 625 O O . GLU A 1 86 ? 12.348 -6.823 -14.645 1.00 89.50 86 GLU A O 1
ATOM 630 N N . ASP A 1 87 ? 11.378 -6.483 -12.652 1.00 91.81 87 ASP A N 1
ATOM 631 C CA . ASP A 1 87 ? 10.010 -6.497 -13.154 1.00 91.81 87 ASP A CA 1
ATOM 632 C C . ASP A 1 87 ? 9.659 -5.134 -13.754 1.00 91.81 87 ASP A C 1
ATOM 634 O O . ASP A 1 87 ? 9.192 -4.220 -13.087 1.00 91.81 87 ASP A O 1
ATOM 638 N N . THR A 1 88 ? 9.876 -4.972 -15.055 1.00 90.94 88 THR A N 1
ATOM 639 C CA . THR A 1 88 ? 9.531 -3.729 -15.762 1.00 90.94 88 THR A CA 1
ATOM 640 C C . THR A 1 88 ? 8.100 -3.723 -16.292 1.00 90.94 88 THR A C 1
ATOM 642 O O . THR A 1 88 ? 7.807 -2.973 -17.224 1.00 90.94 88 THR A O 1
ATOM 645 N N . ARG A 1 89 ? 7.214 -4.614 -15.815 1.00 90.00 89 ARG A N 1
ATOM 646 C CA . ARG A 1 89 ? 5.885 -4.869 -16.413 1.00 90.00 89 ARG A CA 1
ATOM 647 C C . ARG A 1 89 ? 5.955 -5.136 -17.915 1.00 90.00 89 ARG A C 1
ATOM 649 O O . ARG A 1 89 ? 5.068 -4.768 -18.687 1.00 90.00 89 ARG A O 1
ATOM 656 N N . ASN A 1 90 ? 7.044 -5.780 -18.335 1.00 88.44 90 ASN A N 1
ATOM 657 C CA . ASN A 1 90 ? 7.353 -6.067 -19.733 1.00 88.44 90 ASN A CA 1
ATOM 658 C C . ASN A 1 90 ? 7.477 -4.802 -20.618 1.00 88.44 90 ASN A C 1
ATOM 660 O O . ASN A 1 90 ? 7.358 -4.883 -21.845 1.00 88.44 90 ASN A O 1
ATOM 664 N N . VAL A 1 91 ? 7.734 -3.633 -20.020 1.00 89.50 91 VAL A N 1
ATOM 665 C CA . VAL A 1 91 ? 8.109 -2.416 -20.745 1.00 89.50 91 VAL A CA 1
ATOM 666 C C . VAL A 1 91 ? 9.522 -2.589 -21.293 1.00 89.50 91 VAL A C 1
ATOM 668 O O . VAL A 1 91 ? 10.432 -3.082 -20.624 1.00 89.50 91 VAL A O 1
ATOM 671 N N . THR A 1 92 ? 9.701 -2.183 -22.547 1.00 87.62 92 THR A N 1
ATOM 672 C CA . THR A 1 92 ? 10.974 -2.246 -23.270 1.00 87.62 92 THR A CA 1
ATOM 673 C C . THR A 1 92 ? 11.385 -0.857 -23.759 1.00 87.62 92 THR A C 1
ATOM 675 O O . THR A 1 92 ? 10.542 0.016 -23.969 1.00 87.62 92 THR A O 1
ATOM 678 N N . CYS A 1 93 ? 12.676 -0.651 -24.044 1.00 87.75 93 CYS A N 1
ATOM 679 C CA . CYS A 1 93 ? 13.136 0.583 -24.693 1.00 87.75 93 CYS A CA 1
ATOM 680 C C . CYS A 1 93 ? 12.387 0.843 -26.014 1.00 87.75 93 CYS A C 1
ATOM 682 O O . CYS A 1 93 ? 12.023 1.979 -26.301 1.00 87.75 93 CYS A O 1
ATOM 684 N N . ALA A 1 94 ? 12.070 -0.218 -26.767 1.00 87.00 94 ALA A N 1
ATOM 685 C CA . ALA A 1 94 ? 11.332 -0.120 -28.022 1.00 87.00 94 ALA A CA 1
ATOM 686 C C . ALA A 1 94 ? 9.897 0.404 -27.835 1.00 87.00 94 ALA A C 1
ATOM 688 O O . ALA A 1 94 ? 9.422 1.165 -28.674 1.00 87.00 94 ALA A O 1
ATOM 689 N N . SER A 1 95 ? 9.216 0.043 -26.738 1.00 87.06 95 SER A N 1
ATOM 690 C CA . SER A 1 95 ? 7.881 0.582 -26.422 1.00 87.06 95 SER A CA 1
ATOM 691 C C . SER A 1 95 ? 7.897 2.049 -25.989 1.00 87.06 95 SER A C 1
ATOM 693 O O . SER A 1 95 ? 6.860 2.699 -26.049 1.00 87.06 95 SER A O 1
ATOM 695 N N . LEU A 1 96 ? 9.060 2.572 -25.594 1.00 85.44 96 LEU A N 1
ATOM 696 C CA . LEU A 1 96 ? 9.282 3.979 -25.249 1.00 85.44 96 LEU A CA 1
ATOM 697 C C . LEU A 1 96 ? 9.941 4.770 -26.399 1.00 85.44 96 LEU A C 1
ATOM 699 O O . LEU A 1 96 ? 10.445 5.865 -26.185 1.00 85.44 96 LEU A O 1
ATOM 703 N N . GLU A 1 97 ? 9.966 4.210 -27.615 1.00 87.00 97 GLU A N 1
ATOM 704 C CA . GLU A 1 97 ? 10.590 4.798 -28.815 1.00 87.00 97 GLU A CA 1
ATOM 705 C C . GLU A 1 97 ? 12.122 4.986 -28.737 1.00 87.00 97 GLU A C 1
ATOM 707 O O . GLU A 1 97 ? 12.723 5.689 -29.556 1.00 87.00 97 GLU A O 1
ATOM 712 N N . TYR A 1 98 ? 12.791 4.291 -27.813 1.00 86.19 98 TYR A N 1
ATOM 713 C CA . TYR A 1 98 ? 14.249 4.215 -27.732 1.00 86.19 98 TYR A CA 1
ATOM 714 C C . TYR A 1 98 ? 14.774 2.952 -28.435 1.00 86.19 98 TYR A C 1
ATOM 716 O O . TYR A 1 98 ? 14.398 1.823 -28.124 1.00 86.19 98 TYR A O 1
ATOM 724 N N . TYR A 1 99 ? 15.704 3.125 -29.378 1.00 82.31 99 TYR A N 1
ATOM 725 C CA . TYR A 1 99 ? 16.198 2.044 -30.250 1.00 82.31 99 TYR A CA 1
ATOM 726 C C . TYR A 1 99 ? 17.370 1.225 -29.666 1.00 82.31 99 TYR A C 1
ATOM 728 O O . TYR A 1 99 ? 17.964 0.408 -30.369 1.00 82.31 99 TYR A O 1
ATOM 736 N N . GLY A 1 100 ? 17.717 1.424 -28.390 1.00 83.94 100 GLY A N 1
ATOM 737 C CA . GLY A 1 100 ? 18.744 0.653 -27.688 1.00 83.94 100 GLY A CA 1
ATOM 738 C C . GLY A 1 100 ? 18.990 1.148 -26.261 1.00 83.94 100 GLY A C 1
ATOM 739 O O . GLY A 1 100 ? 18.717 2.305 -25.955 1.00 83.94 100 GLY A O 1
ATOM 740 N N . GLY A 1 101 ? 19.512 0.268 -25.403 1.00 83.62 101 GLY A N 1
ATOM 741 C CA . GLY A 1 101 ? 19.790 0.552 -23.991 1.00 83.62 101 GLY A CA 1
ATOM 742 C C . GLY A 1 101 ? 19.343 -0.581 -23.067 1.00 83.62 101 GLY A C 1
ATOM 743 O O . GLY A 1 101 ? 18.765 -1.568 -23.519 1.00 83.62 101 GLY A O 1
ATOM 744 N N . GLN A 1 102 ? 19.640 -0.437 -21.776 1.00 84.25 102 GLN A N 1
ATOM 745 C CA . GLN A 1 102 ? 19.028 -1.229 -20.711 1.00 84.25 102 GLN A CA 1
ATOM 746 C C . GLN A 1 102 ? 17.954 -0.367 -20.051 1.00 84.25 102 GLN A C 1
ATOM 748 O O . GLN A 1 102 ? 18.216 0.797 -19.750 1.00 84.25 102 GLN A O 1
ATOM 753 N N . ILE A 1 103 ? 16.764 -0.931 -19.853 1.00 85.81 103 ILE A N 1
ATOM 754 C CA . ILE A 1 103 ? 15.736 -0.314 -19.018 1.00 85.81 103 ILE A CA 1
ATOM 755 C C . ILE A 1 103 ? 16.154 -0.507 -17.558 1.00 85.81 103 ILE A C 1
ATOM 757 O O . ILE A 1 103 ? 16.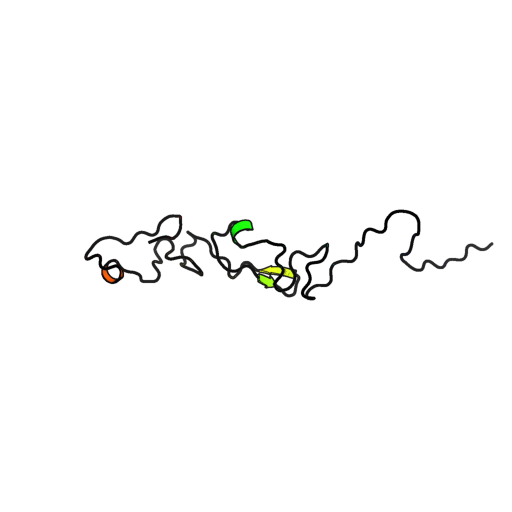629 -1.585 -17.196 1.00 85.81 103 ILE A O 1
ATOM 761 N N . ASN A 1 104 ? 16.080 0.547 -16.755 1.00 87.19 104 ASN A N 1
ATOM 762 C CA . ASN A 1 104 ? 16.488 0.508 -15.358 1.00 87.19 104 ASN A CA 1
ATOM 763 C C . ASN A 1 104 ? 15.322 1.007 -14.520 1.00 87.19 104 ASN A C 1
ATOM 765 O O . ASN A 1 104 ? 14.762 2.051 -14.839 1.00 87.19 104 ASN A O 1
ATOM 769 N N . CYS A 1 105 ? 14.964 0.256 -13.488 1.00 90.38 105 CYS A N 1
ATOM 770 C CA . CYS A 1 105 ? 13.970 0.703 -12.535 1.00 90.38 105 CYS A CA 1
ATOM 771 C C . CYS A 1 105 ? 14.657 1.521 -11.442 1.00 90.38 105 CYS A C 1
ATOM 773 O O . CYS A 1 105 ? 15.643 1.063 -10.859 1.00 90.38 105 CYS A O 1
ATOM 775 N N . SER A 1 106 ? 14.178 2.735 -11.179 1.00 87.69 106 SER A N 1
ATOM 776 C CA . SER A 1 106 ? 14.713 3.548 -10.085 1.00 87.69 106 SER A CA 1
ATOM 777 C C . SER A 1 106 ? 14.318 2.981 -8.713 1.00 87.69 106 SER A C 1
ATOM 779 O O . SER A 1 106 ? 13.344 2.245 -8.595 1.00 87.69 106 SER A O 1
ATOM 781 N N . GLU A 1 107 ? 15.013 3.388 -7.643 1.00 83.94 107 GLU A N 1
ATOM 782 C CA . GLU A 1 107 ? 14.609 3.083 -6.250 1.00 83.94 107 GLU A CA 1
ATOM 783 C C . GLU A 1 107 ? 13.271 3.743 -5.853 1.00 83.94 107 GLU A C 1
ATOM 785 O O . GLU A 1 107 ? 12.789 3.574 -4.739 1.00 83.94 107 GLU A O 1
ATOM 790 N N . SER A 1 108 ? 12.690 4.545 -6.748 1.00 84.00 108 SER A N 1
ATOM 791 C CA . SER A 1 108 ? 11.358 5.138 -6.616 1.00 84.00 108 SER A CA 1
ATOM 792 C C . SER A 1 108 ? 10.338 4.490 -7.560 1.00 84.00 108 SER A C 1
ATOM 794 O O . SER A 1 108 ? 9.240 5.017 -7.707 1.00 84.00 108 SER A O 1
ATOM 796 N N . CYS A 1 109 ? 10.690 3.366 -8.195 1.00 88.75 109 CYS A N 1
ATOM 797 C CA . CYS A 1 109 ? 9.828 2.597 -9.094 1.00 88.75 109 CYS A CA 1
ATOM 798 C C . CYS A 1 109 ? 9.310 3.396 -10.300 1.00 88.75 109 CYS A C 1
ATOM 800 O O . CYS A 1 109 ? 8.180 3.224 -10.766 1.00 88.75 109 CYS A O 1
ATOM 802 N N . GLU A 1 110 ? 10.184 4.259 -10.826 1.00 86.38 110 GLU A N 1
ATOM 803 C CA . GLU A 1 110 ? 10.008 5.007 -12.074 1.00 86.38 110 GLU A CA 1
ATOM 804 C C . GLU A 1 110 ? 10.935 4.452 -13.175 1.00 86.38 110 GLU A C 1
ATOM 806 O O . GLU A 1 110 ? 12.048 4.002 -12.879 1.00 86.38 110 GLU A O 1
ATOM 811 N N . LEU A 1 111 ? 10.465 4.497 -14.432 1.00 85.44 111 LEU A N 1
ATOM 812 C CA . LEU A 1 111 ? 11.139 4.006 -15.650 1.00 85.44 111 LEU A CA 1
ATOM 813 C C . LEU A 1 111 ? 11.852 5.107 -16.448 1.00 85.44 111 LEU A C 1
ATOM 815 O O . LEU A 1 111 ? 11.332 6.246 -16.486 1.00 85.44 111 LEU A O 1
#

Sequence (111 aa):
MFAVFFTFQGCNWLLGWEDERPGVCPNGVLEPGETCDGTDLGGRTCEDLSYTGGTLTCRTDCTLDTAECTLCGDGVAEGGEACDIEDTRNVTCASLEYYGGQINCSESCEL

pLDDT: mean 82.08, std 15.05, range [39.16, 95.38]

Foldseek 3Di:
DDDDDDPPPDDDPDDDDDPPDQDDAQPPDDDPNACAHFARNVPDALVNVVALHFGWGADRVRDIDCVGTHHAQPQDQHDPACAHAPRNVPDDCVNVVHPDDDDGQDSSRDD

Secondary structure (DSSP, 8-state):
--------SS--TTS-----PPP-SSSSS--TT-S-BTTB-TT--TGGGT-SEE--EE-TTS-EE-TTEE-TTSSS--TT-S-BTTB-TT--GGGGT-SS------TTS--